Protein AF-A0A957Q8P6-F1 (afdb_monomer)

Structure (mmCIF, N/CA/C/O backbone):
data_AF-A0A957Q8P6-F1
#
_entry.id   AF-A0A957Q8P6-F1
#
loop_
_atom_site.group_PDB
_atom_site.id
_atom_site.type_symbol
_atom_site.label_atom_id
_atom_site.label_alt_id
_atom_site.label_comp_id
_atom_site.label_asym_id
_atom_site.label_entity_id
_atom_site.label_seq_id
_atom_site.pdbx_PDB_ins_code
_atom_site.Cartn_x
_atom_site.Cartn_y
_atom_site.Cartn_z
_atom_site.occupancy
_atom_site.B_iso_or_equiv
_atom_site.auth_seq_id
_atom_site.auth_comp_id
_atom_site.auth_asym_id
_atom_site.auth_atom_id
_atom_site.pdbx_PDB_model_num
ATOM 1 N N . MET A 1 1 ? -13.711 14.118 25.162 1.00 57.50 1 MET A N 1
ATOM 2 C CA . MET A 1 1 ? -14.329 13.548 23.945 1.00 57.50 1 MET A CA 1
ATOM 3 C C . MET A 1 1 ? -15.679 14.212 23.707 1.00 57.50 1 MET A C 1
ATOM 5 O O . MET A 1 1 ? -16.200 14.818 24.638 1.00 57.50 1 MET A O 1
ATOM 9 N N . SER A 1 2 ? -16.174 14.229 22.465 1.00 77.69 2 SER A N 1
ATOM 10 C CA . SER A 1 2 ? -17.359 15.021 22.088 1.00 77.69 2 SER A CA 1
ATOM 11 C C . SER A 1 2 ? -18.664 14.336 22.502 1.00 77.69 2 SER A C 1
ATOM 13 O O . SER A 1 2 ? -18.752 13.118 22.454 1.00 77.69 2 SER A O 1
ATOM 15 N N . ILE A 1 3 ? -19.702 15.106 22.828 1.00 75.50 3 ILE A N 1
ATOM 16 C CA . ILE A 1 3 ? -21.049 14.587 23.143 1.00 75.50 3 ILE A CA 1
ATOM 17 C C . ILE A 1 3 ? -21.582 13.666 22.024 1.00 75.50 3 ILE A C 1
ATOM 19 O O . ILE A 1 3 ? -22.230 12.661 22.296 1.00 75.50 3 ILE A O 1
ATOM 23 N N . VAL A 1 4 ? -21.198 13.947 20.777 1.00 86.19 4 VAL A N 1
ATOM 24 C CA . VAL A 1 4 ? -21.600 13.190 19.586 1.00 86.19 4 VAL A CA 1
ATOM 25 C C . VAL A 1 4 ? -21.117 11.731 19.609 1.00 86.19 4 VAL A C 1
ATOM 27 O O . VAL A 1 4 ? -21.841 10.852 19.151 1.00 86.19 4 VAL A O 1
ATOM 30 N N . THR A 1 5 ? -19.928 11.430 20.151 1.00 83.31 5 THR A N 1
ATOM 31 C CA . THR A 1 5 ? -19.403 10.046 20.165 1.00 83.31 5 THR A CA 1
ATOM 32 C C . THR A 1 5 ? -20.171 9.158 21.139 1.00 83.31 5 THR A C 1
ATOM 34 O O . THR A 1 5 ? -20.424 7.995 20.836 1.00 83.31 5 THR A O 1
ATOM 37 N N . LEU A 1 6 ? -20.604 9.720 22.269 1.00 83.62 6 LEU A N 1
ATOM 38 C CA . LEU A 1 6 ? -21.431 9.032 23.262 1.00 83.62 6 LEU A CA 1
ATOM 39 C C . LEU A 1 6 ? -22.839 8.750 22.734 1.00 83.62 6 LEU A C 1
ATOM 41 O O . LEU A 1 6 ? -23.324 7.629 22.863 1.00 83.62 6 LEU A O 1
ATOM 45 N N . GLU A 1 7 ? -23.477 9.742 22.111 1.00 88.69 7 GLU A N 1
ATOM 46 C CA . GLU A 1 7 ? -24.800 9.574 21.497 1.00 88.69 7 GLU A CA 1
ATOM 47 C C . GLU A 1 7 ? -24.766 8.530 20.374 1.00 88.69 7 GLU A C 1
ATOM 49 O O . GLU A 1 7 ? -25.647 7.673 20.292 1.00 88.69 7 GLU A O 1
ATOM 54 N N . LEU A 1 8 ? -23.711 8.544 19.550 1.00 88.75 8 LEU A N 1
ATOM 55 C CA . LEU A 1 8 ? -23.521 7.561 18.489 1.00 88.75 8 LEU A CA 1
ATOM 56 C C . LEU A 1 8 ? -23.317 6.150 19.056 1.00 88.75 8 LEU A C 1
ATOM 58 O O . LEU A 1 8 ? -24.011 5.228 18.628 1.00 88.75 8 LEU A O 1
ATOM 62 N N . ALA A 1 9 ? -22.438 5.984 20.051 1.00 88.25 9 ALA A N 1
ATOM 63 C CA . ALA A 1 9 ? -22.199 4.696 20.706 1.00 88.25 9 ALA A CA 1
ATOM 64 C C . ALA A 1 9 ? -23.499 4.123 21.295 1.00 88.25 9 ALA A C 1
ATOM 66 O O . ALA A 1 9 ? -23.864 2.982 21.007 1.00 88.25 9 ALA A O 1
ATOM 67 N N . GLN A 1 10 ? -24.261 4.952 22.019 1.00 88.50 10 GLN A N 1
ATOM 68 C CA . GLN A 1 10 ? -25.559 4.577 22.583 1.00 88.50 10 GLN A CA 1
ATOM 69 C C . GLN A 1 10 ? -26.575 4.195 21.503 1.00 88.50 10 GLN A C 1
ATOM 71 O O . GLN A 1 10 ? -27.248 3.174 21.638 1.00 88.50 10 GLN A O 1
ATOM 76 N N . SER A 1 11 ? -26.664 4.966 20.413 1.00 92.88 11 SER A N 1
ATOM 77 C CA . SER A 1 11 ? -27.581 4.671 19.302 1.00 92.88 11 SER A CA 1
ATOM 78 C C . SER A 1 11 ? -27.276 3.337 18.609 1.00 92.88 11 SER A C 1
ATOM 80 O O . SER A 1 11 ? -28.181 2.692 18.082 1.00 92.88 11 SER A O 1
ATOM 82 N N . MET A 1 12 ? -26.012 2.904 18.644 1.00 89.44 12 MET A N 1
ATOM 83 C CA . MET A 1 12 ? -25.537 1.651 18.056 1.00 89.44 12 MET A CA 1
ATOM 84 C C . MET A 1 12 ? -25.488 0.491 19.064 1.00 89.44 12 MET A C 1
ATOM 86 O O . MET A 1 12 ? -25.118 -0.620 18.686 1.00 89.44 12 MET A O 1
ATOM 90 N N . GLY A 1 13 ? -25.858 0.727 20.329 1.00 92.00 13 GLY A N 1
ATOM 91 C CA . GLY A 1 13 ? -25.792 -0.275 21.394 1.00 92.00 13 GLY A CA 1
ATOM 92 C C . GLY A 1 13 ? -24.366 -0.704 21.753 1.00 92.00 13 GLY A C 1
ATOM 93 O O . GLY A 1 13 ? -24.169 -1.840 22.176 1.00 92.00 13 GLY A O 1
ATOM 94 N N . LEU A 1 14 ? -23.382 0.175 21.551 1.00 91.50 14 LEU A N 1
ATOM 95 C CA . LEU A 1 14 ? -21.963 -0.071 21.809 1.00 91.50 14 LEU A CA 1
ATOM 96 C C . LEU A 1 14 ? -21.478 0.746 23.004 1.00 91.50 14 LEU A C 1
ATOM 98 O O . LEU A 1 14 ? -21.973 1.842 23.279 1.00 91.50 14 LEU A O 1
ATOM 102 N N . SER A 1 15 ? -20.457 0.237 23.686 1.00 90.56 15 SER A N 1
ATOM 103 C CA . SER A 1 15 ? -19.626 1.073 24.544 1.00 90.56 15 SER A CA 1
ATOM 104 C C . SER A 1 15 ? -18.784 2.038 23.704 1.00 90.56 15 SER A C 1
ATOM 106 O O . SER A 1 15 ? -18.533 1.825 22.516 1.00 90.56 15 SER A O 1
ATOM 108 N N . GLU A 1 16 ? -18.312 3.112 24.332 1.00 85.69 16 GLU A N 1
ATOM 109 C CA . GLU A 1 16 ? -17.421 4.072 23.675 1.00 85.69 16 GLU A CA 1
ATOM 110 C C . GLU A 1 16 ? -16.107 3.416 23.219 1.00 85.69 16 GLU A C 1
ATOM 112 O O . GLU A 1 16 ? -15.616 3.731 22.137 1.00 85.69 16 GLU A O 1
ATOM 117 N N . SER A 1 17 ? -15.588 2.456 23.995 1.00 86.94 17 SER A N 1
ATOM 118 C CA . SER A 1 17 ? -14.401 1.675 23.620 1.00 86.94 17 SER A CA 1
ATOM 119 C C . SER A 1 17 ? -14.658 0.846 22.367 1.00 86.94 17 SER A C 1
ATOM 121 O O . SER A 1 17 ? -13.909 0.948 21.406 1.00 86.94 17 SER A O 1
ATOM 123 N N . GLU A 1 18 ? -15.761 0.094 22.324 1.00 88.88 18 GLU A N 1
ATOM 124 C CA . GLU A 1 18 ? -16.094 -0.726 21.153 1.00 88.88 18 GLU A CA 1
ATOM 125 C C . GLU A 1 18 ? -16.352 0.120 19.905 1.00 88.88 18 GLU A C 1
ATOM 127 O O . GLU A 1 18 ? -16.012 -0.292 18.795 1.00 88.88 18 GLU A O 1
ATOM 132 N N . LEU A 1 19 ? -16.967 1.298 20.064 1.00 90.56 19 LEU A N 1
ATOM 133 C CA . LEU A 1 19 ? -17.132 2.234 18.958 1.00 90.56 19 LEU A CA 1
ATOM 134 C C . LEU A 1 19 ? -15.767 2.708 18.448 1.00 90.56 19 LEU A C 1
ATOM 136 O O . LEU A 1 19 ? -15.561 2.740 17.236 1.00 90.56 19 LEU A O 1
ATOM 140 N N . MET A 1 20 ? -14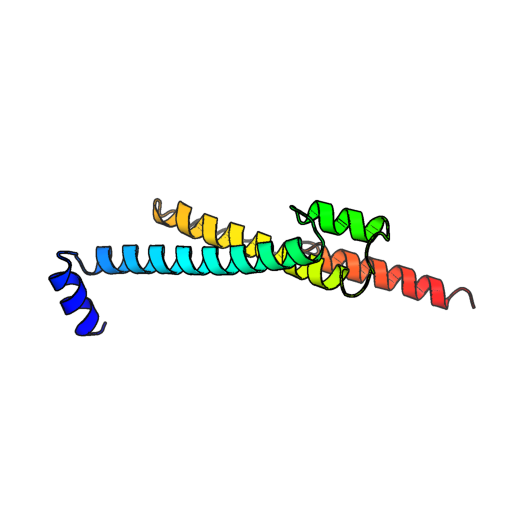.846 3.050 19.353 1.00 89.75 20 MET A N 1
ATOM 141 C CA . MET A 1 20 ? -13.500 3.495 18.998 1.00 89.75 20 MET A CA 1
ATOM 142 C C . MET A 1 20 ? -12.710 2.393 18.287 1.00 89.75 20 MET A C 1
ATOM 144 O O . MET A 1 20 ? -12.155 2.646 17.221 1.00 89.75 20 MET A O 1
ATOM 148 N N . ASP A 1 21 ? -12.725 1.167 18.809 1.00 89.81 21 ASP A N 1
ATOM 149 C CA . ASP A 1 21 ? -12.013 0.029 18.220 1.00 89.81 21 ASP A CA 1
ATOM 150 C C . ASP A 1 21 ? -12.523 -0.265 16.805 1.00 89.81 21 ASP A C 1
ATOM 152 O O . ASP A 1 21 ? -11.746 -0.421 15.860 1.00 89.81 21 ASP A O 1
ATOM 156 N N . ARG A 1 22 ? -13.850 -0.262 16.619 1.00 90.75 22 ARG A N 1
ATOM 157 C CA . ARG A 1 22 ? -14.468 -0.454 15.299 1.00 90.75 22 ARG A CA 1
ATOM 158 C C . ARG A 1 22 ? -14.173 0.698 14.349 1.00 90.75 22 ARG A C 1
ATOM 160 O O . ARG A 1 22 ? -13.925 0.453 13.170 1.00 90.75 22 ARG A O 1
ATOM 167 N N . ALA A 1 23 ? -14.209 1.937 14.835 1.00 91.38 23 ALA A N 1
ATOM 168 C CA . ALA A 1 23 ? -13.896 3.110 14.029 1.00 91.38 23 ALA A CA 1
ATOM 169 C C . ALA A 1 23 ? -12.434 3.087 13.566 1.00 91.38 23 ALA A C 1
ATOM 171 O O . ALA A 1 23 ? -12.166 3.334 12.391 1.00 91.38 23 ALA A O 1
ATOM 172 N N . LEU A 1 24 ? -11.504 2.729 14.456 1.00 92.75 24 LEU A N 1
ATOM 173 C CA . LEU A 1 24 ? -10.087 2.595 14.137 1.00 92.75 24 LEU A CA 1
ATOM 174 C C . LEU A 1 24 ? -9.845 1.469 13.127 1.00 92.75 24 LEU A C 1
ATOM 176 O O . LEU A 1 24 ? -9.163 1.688 12.127 1.00 92.75 24 LEU A O 1
ATOM 180 N N . ALA A 1 25 ? -10.451 0.296 13.329 1.00 91.94 25 ALA A N 1
ATOM 181 C CA . ALA A 1 25 ? -10.349 -0.817 12.388 1.00 91.94 25 ALA A CA 1
ATOM 182 C C . ALA A 1 25 ? -10.892 -0.442 10.998 1.00 91.94 25 ALA A C 1
ATOM 184 O O . ALA A 1 25 ? -10.221 -0.669 9.992 1.00 91.94 25 ALA A O 1
ATOM 185 N N . ALA A 1 26 ? -12.071 0.186 10.932 1.00 94.44 26 ALA A N 1
ATOM 186 C CA . ALA A 1 26 ? -12.661 0.642 9.674 1.00 94.44 26 ALA A CA 1
ATOM 187 C C . ALA A 1 26 ? -11.791 1.705 8.982 1.00 94.44 26 ALA A C 1
ATOM 189 O O . ALA A 1 26 ? -11.600 1.660 7.767 1.00 94.44 26 ALA A O 1
ATOM 190 N N . PHE A 1 27 ? -11.219 2.634 9.751 1.00 96.00 27 PHE A N 1
ATOM 191 C CA . PHE A 1 27 ? -10.300 3.640 9.233 1.00 96.00 27 PHE A CA 1
ATOM 192 C C . PHE A 1 27 ? -9.037 3.006 8.634 1.00 96.00 27 PHE A C 1
ATOM 194 O O . PHE A 1 27 ? -8.682 3.315 7.497 1.00 96.00 27 PHE A O 1
ATOM 201 N N . LEU A 1 28 ? -8.385 2.087 9.353 1.00 95.88 28 LEU A N 1
ATOM 202 C CA . LEU A 1 28 ? -7.188 1.390 8.871 1.00 95.88 28 LEU A CA 1
ATOM 203 C C . LEU A 1 28 ? -7.478 0.547 7.622 1.00 95.88 28 LEU A C 1
ATOM 205 O O . LEU A 1 28 ? -6.694 0.565 6.673 1.00 95.88 28 LEU A O 1
ATOM 209 N N . GLN A 1 29 ? -8.626 -0.133 7.576 1.00 96.88 29 GLN A N 1
ATOM 210 C CA . GLN A 1 29 ? -9.070 -0.870 6.389 1.00 96.88 29 GLN A CA 1
ATOM 211 C C . GLN A 1 29 ? -9.257 0.044 5.174 1.00 96.88 29 GLN A C 1
ATOM 213 O O . GLN A 1 29 ? -8.848 -0.312 4.068 1.00 96.88 29 GLN A O 1
ATOM 218 N N . GLU A 1 30 ? -9.833 1.229 5.366 1.00 98.06 30 GLU A N 1
ATOM 219 C CA . GLU A 1 30 ? -10.024 2.200 4.289 1.00 98.06 30 GLU A CA 1
ATOM 220 C C . GLU A 1 30 ? -8.694 2.790 3.794 1.00 98.06 30 GLU A C 1
ATOM 222 O O . GLU A 1 30 ? -8.477 2.930 2.585 1.00 98.06 30 GLU A O 1
ATOM 227 N N . GLN A 1 31 ? -7.758 3.064 4.709 1.00 98.12 31 GLN A N 1
ATOM 228 C CA . GLN A 1 31 ? -6.395 3.459 4.343 1.00 98.12 31 GLN A CA 1
ATOM 229 C C . GLN A 1 31 ? -5.715 2.366 3.515 1.00 98.12 31 GLN A C 1
ATOM 231 O O . GLN A 1 31 ? -5.193 2.642 2.435 1.00 98.12 31 GLN A O 1
ATOM 236 N N . ARG A 1 32 ? -5.795 1.108 3.963 1.00 97.94 32 ARG A N 1
ATOM 237 C CA . ARG A 1 32 ? -5.241 -0.045 3.244 1.00 97.94 32 ARG A CA 1
ATOM 238 C C . ARG A 1 32 ? -5.844 -0.180 1.849 1.00 97.94 32 ARG A C 1
ATOM 240 O O . ARG A 1 32 ? -5.114 -0.377 0.882 1.00 97.94 32 ARG A O 1
ATOM 247 N N . ARG A 1 33 ? -7.168 -0.036 1.726 1.00 98.31 33 ARG A N 1
ATOM 248 C CA . ARG A 1 33 ? -7.877 -0.074 0.438 1.00 98.31 33 ARG A CA 1
ATOM 249 C C . ARG A 1 33 ? -7.354 0.993 -0.523 1.00 98.31 33 ARG A C 1
ATOM 251 O O . ARG A 1 33 ? -7.109 0.686 -1.686 1.00 98.31 33 ARG A O 1
ATOM 258 N N . THR A 1 34 ? -7.151 2.213 -0.031 1.00 98.31 34 THR A N 1
ATOM 259 C CA . THR A 1 34 ? -6.639 3.340 -0.825 1.00 98.31 34 THR A CA 1
ATOM 260 C C . THR A 1 34 ? -5.216 3.083 -1.326 1.00 98.31 34 THR A C 1
ATOM 262 O O . THR A 1 34 ? -4.938 3.261 -2.511 1.00 98.31 34 THR A O 1
ATOM 265 N N . VAL A 1 35 ? -4.323 2.611 -0.450 1.00 97.94 35 VAL A N 1
ATOM 266 C CA . VAL A 1 35 ? -2.931 2.284 -0.813 1.00 97.94 35 VAL A CA 1
ATOM 267 C C . VAL A 1 35 ? -2.889 1.141 -1.831 1.00 97.94 35 VAL A C 1
ATOM 269 O O . VAL A 1 35 ? -2.190 1.237 -2.840 1.00 97.94 35 VAL A O 1
ATOM 272 N N . LEU A 1 36 ? -3.689 0.091 -1.620 1.00 98.06 36 LEU A N 1
ATOM 273 C CA . LEU A 1 36 ? -3.781 -1.034 -2.547 1.00 98.06 36 LEU A CA 1
ATOM 274 C C . LEU A 1 36 ? -4.288 -0.594 -3.924 1.00 98.06 36 LEU A C 1
ATOM 276 O O . LEU A 1 36 ? -3.755 -1.033 -4.939 1.00 98.06 36 LEU A O 1
ATOM 280 N N . GLN A 1 37 ? -5.292 0.284 -3.971 1.00 98.50 37 GLN A N 1
ATOM 281 C CA . GLN A 1 37 ? -5.792 0.835 -5.227 1.00 98.50 37 GLN A CA 1
ATOM 282 C C . GLN A 1 37 ? -4.689 1.597 -5.972 1.00 98.50 37 GLN A C 1
ATOM 284 O O . GLN A 1 37 ? -4.458 1.313 -7.145 1.00 98.50 37 GLN A O 1
ATOM 289 N N . ALA A 1 38 ? -3.968 2.492 -5.292 1.00 98.12 38 ALA A N 1
ATOM 290 C CA . ALA A 1 38 ? -2.865 3.239 -5.898 1.00 98.12 38 ALA A CA 1
ATOM 291 C C . ALA A 1 38 ? -1.773 2.307 -6.451 1.00 98.12 38 ALA A C 1
ATOM 293 O O . ALA A 1 38 ? -1.274 2.518 -7.558 1.00 98.12 38 ALA A O 1
ATOM 294 N N . ARG A 1 39 ? -1.443 1.238 -5.714 1.00 97.62 39 ARG A N 1
ATOM 295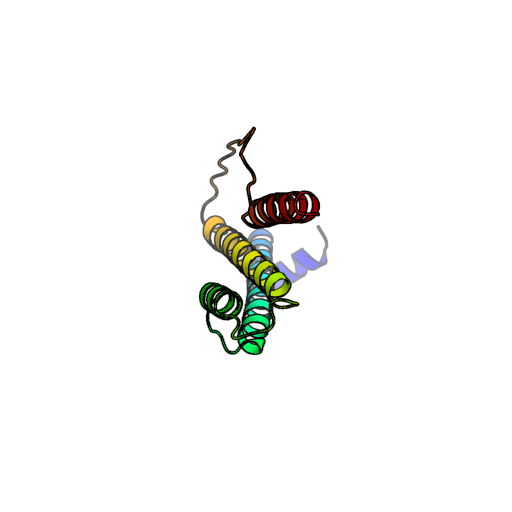 C CA . ARG A 1 39 ? -0.483 0.223 -6.158 1.00 97.62 39 ARG A CA 1
ATOM 296 C C . ARG A 1 39 ? -0.961 -0.489 -7.422 1.00 97.62 39 ARG A C 1
ATOM 298 O O . ARG A 1 39 ? -0.207 -0.608 -8.382 1.00 97.62 39 ARG A O 1
ATOM 305 N N . LEU A 1 40 ? -2.209 -0.955 -7.436 1.00 98.06 40 LEU A N 1
ATOM 306 C CA . LEU A 1 40 ? -2.783 -1.653 -8.588 1.00 98.06 40 LEU A CA 1
ATOM 307 C C . LEU A 1 40 ? -2.866 -0.748 -9.820 1.00 98.06 40 LEU A C 1
ATOM 309 O O . LEU A 1 40 ? -2.555 -1.196 -10.919 1.00 98.06 40 LEU A O 1
ATOM 313 N N . GLU A 1 41 ? -3.241 0.519 -9.646 1.00 98.25 41 GLU A N 1
ATOM 314 C CA . GLU A 1 41 ? -3.271 1.505 -10.728 1.00 98.25 41 GLU A CA 1
ATOM 315 C C . GLU A 1 41 ? -1.878 1.744 -11.320 1.00 98.25 41 GLU A C 1
ATOM 317 O O . GLU A 1 41 ? -1.742 1.817 -12.540 1.00 98.25 41 GLU A O 1
ATOM 322 N N . LEU A 1 42 ? -0.842 1.832 -10.479 1.00 97.44 42 LEU A N 1
ATOM 323 C CA . LEU A 1 42 ? 0.543 1.984 -10.924 1.00 97.44 42 LEU A CA 1
ATOM 324 C C . LEU A 1 42 ? 1.009 0.767 -11.726 1.00 97.44 42 LEU A C 1
ATOM 326 O O . LEU A 1 42 ? 1.463 0.920 -12.857 1.00 97.44 42 LEU A O 1
ATOM 330 N N . LEU A 1 43 ? 0.845 -0.440 -11.185 1.00 97.38 43 LEU A N 1
ATOM 331 C CA . LEU A 1 43 ? 1.258 -1.675 -11.859 1.00 97.38 43 LEU A CA 1
ATOM 332 C C . LEU A 1 43 ? 0.489 -1.897 -13.172 1.00 97.38 43 LEU A C 1
ATOM 334 O O . LEU A 1 43 ? 1.065 -2.322 -14.175 1.00 97.38 43 LEU A O 1
ATOM 338 N N . ALA A 1 44 ? -0.791 -1.520 -13.209 1.00 97.69 44 ALA A N 1
ATOM 339 C CA . ALA A 1 44 ? -1.598 -1.588 -14.420 1.00 97.69 44 ALA A CA 1
ATOM 340 C C . ALA A 1 44 ? -1.059 -0.693 -15.549 1.00 97.69 44 ALA A C 1
ATOM 342 O O . ALA A 1 44 ? -1.143 -1.099 -16.707 1.00 97.69 44 ALA A O 1
ATOM 343 N N . ARG A 1 45 ? -0.458 0.474 -15.248 1.00 96.75 45 ARG A N 1
ATOM 344 C CA . ARG A 1 45 ? 0.151 1.349 -16.277 1.00 96.75 45 ARG A CA 1
ATOM 345 C C . ARG A 1 45 ? 1.268 0.660 -17.060 1.00 96.75 45 ARG A C 1
ATOM 347 O O . ARG A 1 45 ? 1.456 0.970 -18.232 1.00 96.75 45 ARG A O 1
ATOM 354 N N . TYR A 1 46 ? 1.980 -0.266 -16.424 1.00 96.25 46 TYR A N 1
ATOM 355 C CA . TYR A 1 46 ? 3.075 -1.024 -17.033 1.00 96.25 46 TYR A CA 1
ATOM 356 C C . TYR A 1 46 ? 2.667 -2.432 -17.466 1.00 96.25 46 TYR A C 1
ATOM 358 O O . TYR A 1 46 ? 3.525 -3.212 -17.886 1.00 96.25 46 TYR A O 1
ATOM 366 N N . GLU A 1 47 ? 1.380 -2.778 -17.358 1.00 96.88 47 GLU A N 1
ATOM 367 C CA . GLU A 1 47 ? 0.861 -4.116 -17.655 1.00 96.88 47 GLU A CA 1
ATOM 368 C C . GLU A 1 47 ? 1.638 -5.213 -16.906 1.00 96.88 47 GLU A C 1
ATOM 370 O O . GLU A 1 47 ? 2.076 -6.210 -17.489 1.00 96.88 47 GLU A O 1
ATOM 375 N N . VAL A 1 48 ? 1.872 -4.988 -15.613 1.00 96.69 48 VAL A N 1
ATOM 376 C CA . VAL A 1 48 ? 2.527 -5.931 -14.698 1.00 96.69 48 VAL A CA 1
ATOM 377 C C . VAL A 1 48 ? 1.625 -6.226 -13.508 1.00 96.69 48 VAL A C 1
ATOM 379 O O . VAL A 1 48 ? 0.695 -5.479 -13.199 1.00 96.69 48 VAL A O 1
ATOM 382 N N . LYS A 1 49 ? 1.883 -7.344 -12.839 1.00 94.50 49 LYS A N 1
ATOM 383 C CA . LYS A 1 49 ? 1.137 -7.803 -11.664 1.00 94.50 49 LYS A CA 1
ATOM 384 C C . LYS A 1 49 ? 1.901 -7.594 -10.366 1.00 94.50 49 LYS A C 1
ATOM 386 O O . LYS A 1 49 ? 1.271 -7.531 -9.309 1.00 94.50 49 LYS A O 1
ATOM 391 N N . THR A 1 50 ? 3.226 -7.496 -10.433 1.00 93.56 50 THR A N 1
ATOM 392 C CA . THR A 1 50 ? 4.086 -7.342 -9.257 1.00 93.56 50 THR A CA 1
ATOM 393 C C . THR A 1 50 ? 5.139 -6.256 -9.466 1.00 93.56 50 THR A C 1
ATOM 395 O O . THR A 1 50 ? 5.411 -5.845 -10.596 1.00 93.56 50 THR A O 1
ATOM 398 N N . VAL A 1 51 ? 5.705 -5.767 -8.362 1.00 92.56 51 VAL A N 1
ATOM 399 C CA . VAL A 1 51 ? 6.781 -4.763 -8.374 1.00 92.56 51 VAL A CA 1
ATOM 400 C C . VAL A 1 51 ? 8.051 -5.351 -8.994 1.00 92.56 51 VAL A C 1
ATOM 402 O O . VAL A 1 51 ? 8.740 -4.679 -9.754 1.00 92.56 51 VAL A O 1
ATOM 405 N N . GLU A 1 52 ? 8.309 -6.639 -8.772 1.00 94.81 52 GLU A N 1
ATOM 406 C CA . GLU A 1 52 ? 9.432 -7.363 -9.369 1.00 94.81 52 GLU A CA 1
ATOM 407 C C . GLU A 1 52 ? 9.309 -7.429 -10.894 1.00 94.81 52 GLU A C 1
ATOM 409 O O . GLU A 1 52 ? 10.281 -7.169 -11.598 1.00 94.81 52 GLU A O 1
ATOM 414 N N . GLU A 1 53 ? 8.109 -7.700 -11.422 1.00 96.31 53 GLU A N 1
ATOM 415 C CA . GLU A 1 53 ? 7.865 -7.674 -12.869 1.00 96.31 53 GLU A CA 1
ATOM 416 C C . GLU A 1 53 ? 8.131 -6.282 -13.469 1.00 96.31 53 GLU A C 1
ATOM 418 O O . GLU 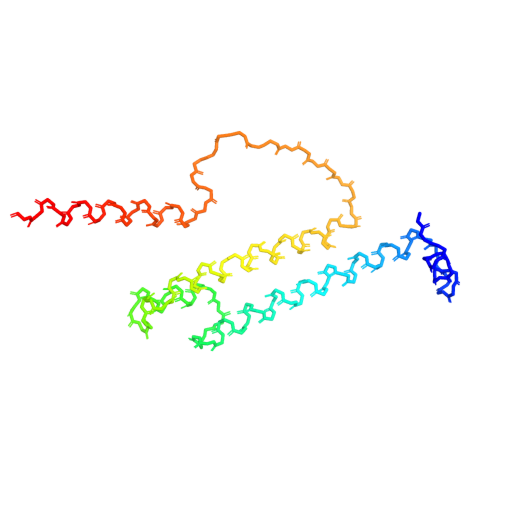A 1 53 ? 8.646 -6.187 -14.585 1.00 96.31 53 GLU A O 1
ATOM 423 N 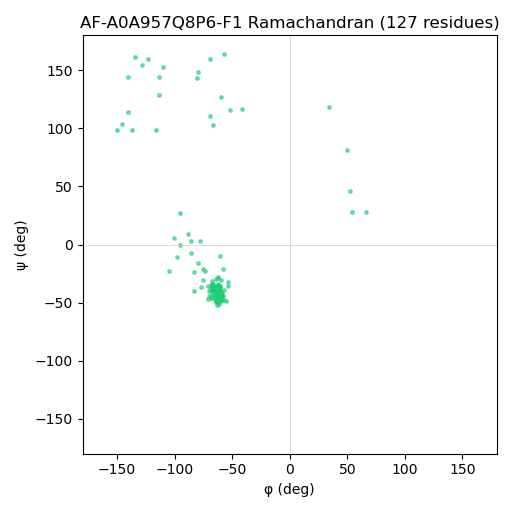N . LEU A 1 54 ? 7.808 -5.200 -12.743 1.00 94.69 54 LEU A N 1
ATOM 424 C CA . LEU A 1 54 ? 8.149 -3.837 -13.164 1.00 94.69 54 LEU A CA 1
ATOM 425 C C . LEU A 1 54 ? 9.668 -3.648 -13.225 1.00 94.69 54 LEU A C 1
ATOM 427 O O . LEU A 1 54 ? 10.170 -3.187 -14.247 1.00 94.69 54 LEU A O 1
ATOM 431 N N . SER A 1 55 ? 10.391 -4.045 -12.172 1.00 94.31 55 SER A N 1
ATOM 432 C CA . SER A 1 55 ? 11.858 -3.959 -12.125 1.00 94.31 55 SER A CA 1
ATOM 433 C C . SER A 1 55 ? 12.494 -4.692 -13.303 1.00 94.31 55 SER A C 1
ATOM 435 O O . SER A 1 55 ? 13.295 -4.112 -14.033 1.00 94.31 55 SER A O 1
ATOM 437 N N . THR A 1 56 ? 12.066 -5.933 -13.567 1.00 94.94 56 THR A N 1
ATOM 438 C CA . THR A 1 56 ? 12.578 -6.727 -14.692 1.00 94.94 56 THR A CA 1
ATOM 439 C C . THR A 1 56 ? 12.327 -6.041 -16.034 1.00 94.94 56 THR A C 1
ATOM 441 O O . THR A 1 56 ? 13.238 -5.954 -16.853 1.00 94.94 56 THR A O 1
ATOM 444 N N . LYS A 1 57 ? 11.128 -5.487 -16.268 1.00 95.19 57 LYS A N 1
ATOM 445 C CA . LYS A 1 57 ? 10.843 -4.766 -17.521 1.00 95.19 57 LYS A CA 1
ATOM 446 C C . LYS A 1 57 ? 11.733 -3.536 -17.712 1.00 95.19 57 LYS A C 1
ATOM 448 O O . LYS A 1 57 ? 12.061 -3.213 -18.855 1.00 95.19 57 LYS A O 1
ATOM 453 N N . ILE A 1 58 ? 12.091 -2.839 -16.633 1.00 92.12 58 ILE A N 1
ATOM 454 C CA . ILE A 1 58 ? 12.985 -1.678 -16.703 1.00 92.12 58 ILE A CA 1
ATOM 455 C C . ILE A 1 58 ? 14.413 -2.131 -17.029 1.00 92.12 58 ILE A C 1
ATOM 457 O O . ILE A 1 58 ? 15.029 -1.584 -17.940 1.00 92.12 58 ILE A O 1
ATOM 461 N N . GLU A 1 59 ? 14.912 -3.161 -16.344 1.00 91.69 59 GLU A N 1
ATOM 462 C CA . GLU A 1 59 ? 16.255 -3.722 -16.556 1.00 91.69 59 GLU A CA 1
ATOM 463 C C . GLU A 1 59 ? 16.452 -4.283 -17.971 1.00 91.69 59 GLU A C 1
ATOM 465 O O . GLU A 1 59 ? 17.507 -4.100 -18.578 1.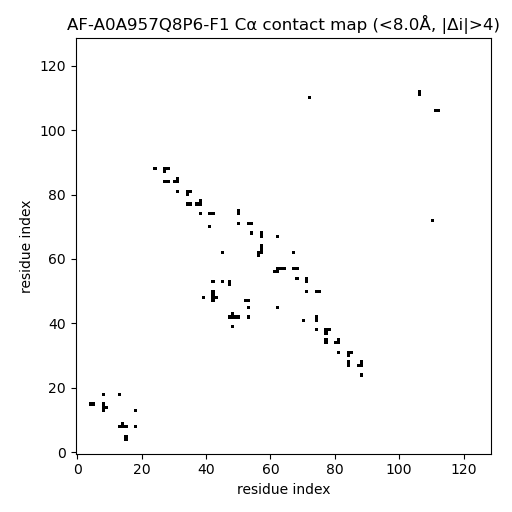00 91.69 59 GLU A O 1
ATOM 470 N N . GLU A 1 60 ? 15.426 -4.928 -18.527 1.00 94.69 60 GLU A N 1
ATOM 471 C CA . GLU A 1 60 ? 15.428 -5.449 -19.899 1.00 94.69 60 GLU A CA 1
ATOM 472 C C . GLU A 1 60 ? 15.198 -4.356 -20.963 1.00 94.69 60 GLU A C 1
ATOM 474 O O . GLU A 1 60 ? 15.114 -4.659 -22.156 1.00 94.69 60 GLU A O 1
ATOM 479 N N . ALA A 1 61 ? 15.089 -3.087 -20.551 1.00 92.62 61 ALA A N 1
ATOM 480 C CA . ALA A 1 61 ? 14.779 -1.938 -21.402 1.00 92.62 61 ALA A CA 1
ATOM 481 C C . ALA A 1 61 ? 13.484 -2.110 -22.228 1.00 92.62 61 ALA A C 1
ATOM 483 O O . ALA A 1 61 ? 13.330 -1.522 -23.303 1.00 92.62 61 ALA A O 1
ATOM 484 N N . LEU A 1 62 ? 12.533 -2.909 -21.723 1.00 93.62 62 LEU A N 1
ATOM 485 C CA . LEU A 1 62 ? 11.209 -3.103 -22.328 1.00 93.62 62 LEU A CA 1
ATOM 486 C C . LEU A 1 62 ? 10.287 -1.901 -22.093 1.00 93.62 62 LEU A C 1
ATOM 488 O O . LEU A 1 62 ? 9.317 -1.710 -22.828 1.00 93.62 62 LEU A O 1
ATOM 492 N N . VAL A 1 63 ? 10.591 -1.088 -21.080 1.00 92.50 63 VAL A N 1
ATOM 493 C CA . VAL A 1 63 ? 9.938 0.194 -20.800 1.00 92.50 63 VAL A CA 1
ATOM 494 C C . VAL A 1 63 ? 10.992 1.296 -20.648 1.00 92.50 63 VAL A C 1
ATOM 496 O O . VAL A 1 63 ? 12.133 1.001 -20.295 1.00 92.50 63 VAL A O 1
ATOM 499 N N . PRO A 1 64 ? 10.650 2.572 -20.908 1.00 88.50 64 PRO A N 1
ATOM 500 C CA . PRO A 1 64 ? 11.581 3.676 -20.696 1.00 88.50 64 PRO A CA 1
ATOM 501 C C . PRO A 1 64 ? 12.033 3.758 -19.234 1.00 88.50 64 PRO A C 1
ATOM 503 O O . PRO A 1 64 ? 11.195 3.866 -18.344 1.00 88.50 64 PRO A O 1
ATOM 506 N N . GLU A 1 65 ? 13.349 3.779 -18.995 1.00 80.06 65 GLU A N 1
ATOM 507 C CA . GLU A 1 65 ? 13.934 3.858 -17.643 1.00 80.06 65 GLU A CA 1
ATOM 508 C C . GLU A 1 65 ? 13.398 5.043 -16.829 1.00 80.06 65 GLU A C 1
ATOM 510 O O . GLU A 1 65 ? 13.155 4.937 -15.627 1.00 80.06 65 GLU A O 1
ATOM 515 N N . HIS A 1 66 ? 13.145 6.167 -17.499 1.00 82.56 66 HIS A N 1
ATOM 516 C CA . HIS A 1 66 ? 12.472 7.319 -16.917 1.00 82.56 66 HIS A CA 1
ATOM 517 C C . HIS A 1 66 ? 11.108 7.527 -17.588 1.00 82.56 66 HIS A C 1
ATOM 519 O O . HIS A 1 66 ? 11.053 7.608 -18.820 1.00 82.56 66 HIS A O 1
ATOM 525 N N . PRO A 1 67 ? 10.010 7.650 -16.815 1.00 90.50 67 PRO A N 1
ATOM 526 C CA . PRO A 1 67 ? 9.946 7.775 -15.349 1.00 90.50 67 PRO A CA 1
ATOM 527 C C . PRO A 1 67 ? 9.888 6.438 -14.574 1.00 90.50 67 PRO A C 1
ATOM 529 O O . PRO A 1 67 ? 9.655 6.455 -13.368 1.00 90.50 67 PRO A O 1
ATOM 532 N N . ALA A 1 68 ? 10.078 5.285 -15.223 1.00 90.12 68 ALA A N 1
ATOM 533 C CA . ALA A 1 68 ? 9.748 3.987 -14.632 1.00 90.12 68 ALA A CA 1
ATOM 534 C C . ALA A 1 68 ? 10.505 3.653 -13.334 1.00 90.12 68 ALA A C 1
ATOM 536 O O . ALA A 1 68 ? 9.895 3.107 -12.419 1.00 90.12 68 ALA A O 1
ATOM 537 N N . TRP A 1 69 ? 11.777 4.040 -13.190 1.00 91.44 69 TRP A N 1
ATOM 538 C CA . TRP A 1 69 ? 12.507 3.872 -11.924 1.00 91.44 69 TRP A CA 1
ATOM 539 C C . TRP A 1 69 ? 11.875 4.640 -10.754 1.00 91.44 69 TRP A C 1
ATOM 541 O O . TRP A 1 69 ? 11.857 4.151 -9.626 1.00 91.44 69 TRP A O 1
ATOM 551 N N . GLU A 1 70 ? 11.333 5.837 -10.997 1.00 91.75 70 GLU A N 1
ATOM 552 C CA . GLU A 1 70 ? 10.647 6.613 -9.956 1.00 91.75 70 GLU A CA 1
ATOM 553 C C . GLU A 1 70 ? 9.323 5.956 -9.575 1.00 91.75 70 GLU A C 1
ATOM 555 O O . GLU A 1 70 ? 8.983 5.872 -8.395 1.00 91.75 70 GLU A O 1
ATOM 560 N N . GLU A 1 71 ? 8.594 5.446 -10.568 1.00 93.94 71 GLU A N 1
ATOM 561 C CA . GLU A 1 71 ? 7.349 4.723 -10.321 1.00 93.94 71 GLU A CA 1
ATOM 562 C C . GLU A 1 71 ? 7.597 3.383 -9.611 1.00 93.94 71 GLU A C 1
ATOM 564 O O . GLU A 1 71 ? 6.809 3.020 -8.741 1.00 93.94 71 GLU A O 1
ATOM 569 N N . LEU A 1 72 ? 8.713 2.697 -9.882 1.00 93.50 72 LEU A N 1
ATOM 570 C CA . LEU A 1 72 ? 9.132 1.510 -9.133 1.00 93.50 72 LEU A CA 1
ATOM 571 C C . LEU A 1 72 ? 9.329 1.838 -7.648 1.00 93.50 72 LEU A C 1
ATOM 573 O O . LEU A 1 72 ? 8.742 1.178 -6.796 1.00 93.50 72 LEU A O 1
ATOM 577 N N . ILE A 1 73 ? 10.054 2.917 -7.339 1.00 89.88 73 ILE A N 1
ATOM 578 C CA . ILE A 1 73 ? 10.245 3.381 -5.955 1.00 89.88 73 ILE A CA 1
ATOM 579 C C . ILE A 1 73 ? 8.899 3.708 -5.295 1.00 89.88 73 ILE A C 1
ATOM 581 O O . ILE A 1 73 ? 8.679 3.420 -4.117 1.00 89.88 73 ILE A O 1
ATOM 585 N N . VAL A 1 74 ? 7.977 4.344 -6.023 1.00 94.94 74 VAL A N 1
ATOM 586 C CA . VAL A 1 74 ? 6.629 4.607 -5.500 1.00 94.94 74 VAL A CA 1
ATOM 587 C C . VAL A 1 74 ? 5.914 3.291 -5.188 1.00 94.94 74 VAL A C 1
ATOM 589 O O . VAL A 1 74 ? 5.321 3.179 -4.118 1.00 94.94 74 VAL A O 1
ATOM 592 N N . ALA A 1 75 ? 6.004 2.291 -6.065 1.00 95.19 75 ALA A N 1
ATOM 593 C CA . ALA A 1 75 ? 5.388 0.985 -5.860 1.00 95.19 75 ALA A CA 1
ATOM 594 C C . ALA A 1 75 ? 5.955 0.248 -4.631 1.00 95.19 75 ALA A C 1
ATOM 596 O O . ALA A 1 75 ? 5.177 -0.252 -3.822 1.00 95.19 75 ALA A O 1
ATOM 597 N N . GLU A 1 76 ? 7.277 0.267 -4.435 1.00 92.94 76 GLU A N 1
ATOM 598 C CA . GLU A 1 76 ? 7.947 -0.305 -3.255 1.00 92.94 76 GLU A CA 1
ATOM 599 C C . GLU A 1 76 ? 7.478 0.352 -1.948 1.00 92.94 76 GLU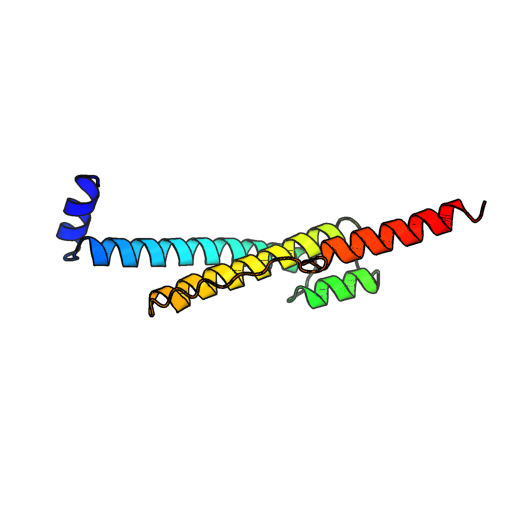 A C 1
ATOM 601 O O . GLU A 1 76 ? 7.176 -0.325 -0.966 1.00 92.94 76 GLU A O 1
ATOM 606 N N . ASN A 1 77 ? 7.351 1.683 -1.931 1.00 94.69 77 ASN A N 1
ATOM 607 C CA . ASN A 1 77 ? 6.855 2.398 -0.751 1.00 94.69 77 ASN A CA 1
ATOM 608 C C . ASN A 1 77 ? 5.382 2.077 -0.453 1.00 94.69 77 ASN A C 1
ATOM 610 O O . ASN A 1 77 ? 4.980 2.042 0.711 1.00 94.69 77 ASN A O 1
ATOM 614 N N . LEU A 1 78 ? 4.567 1.864 -1.492 1.00 95.50 78 LEU A N 1
ATOM 615 C CA . LEU A 1 78 ? 3.179 1.435 -1.323 1.00 95.50 78 LEU A CA 1
ATOM 616 C C . LEU A 1 78 ? 3.109 0.024 -0.724 1.00 95.50 78 LEU A C 1
ATOM 618 O O . LEU A 1 78 ? 2.256 -0.205 0.131 1.00 95.50 78 LEU A O 1
ATOM 622 N N . ASP A 1 79 ? 4.013 -0.883 -1.106 1.00 95.06 79 ASP A N 1
ATOM 623 C CA . ASP A 1 79 ? 4.124 -2.215 -0.498 1.00 95.06 79 ASP A CA 1
ATOM 624 C C . ASP A 1 79 ? 4.515 -2.144 0.979 1.00 95.06 79 ASP A C 1
ATOM 626 O O . ASP A 1 79 ? 3.793 -2.674 1.825 1.00 95.06 79 ASP A O 1
ATOM 630 N N . ALA A 1 80 ? 5.558 -1.385 1.321 1.00 94.62 80 ALA A N 1
ATOM 631 C CA . ALA A 1 80 ? 5.950 -1.183 2.717 1.00 94.62 80 ALA A CA 1
ATOM 632 C C . ALA A 1 80 ? 4.804 -0.593 3.565 1.00 94.62 80 ALA A C 1
ATOM 634 O O . ALA A 1 80 ? 4.576 -0.995 4.707 1.00 94.62 80 ALA A O 1
ATOM 635 N N . ARG A 1 81 ? 4.028 0.342 2.999 1.00 94.75 81 ARG A N 1
ATOM 636 C CA . ARG A 1 81 ? 2.867 0.923 3.686 1.00 94.75 81 ARG A CA 1
ATOM 637 C C . ARG A 1 81 ? 1.727 -0.083 3.871 1.00 94.75 81 ARG A C 1
ATOM 639 O O . ARG A 1 81 ? 1.017 -0.005 4.874 1.00 94.75 81 ARG A O 1
ATOM 646 N N . LEU A 1 82 ? 1.517 -0.997 2.923 1.00 95.88 82 LEU A N 1
ATOM 647 C CA . LEU A 1 82 ? 0.539 -2.077 3.078 1.00 95.88 82 LEU A CA 1
ATOM 648 C C . LEU A 1 82 ? 0.945 -3.024 4.206 1.00 95.88 82 LEU A C 1
ATOM 650 O O . LEU A 1 82 ? 0.097 -3.339 5.038 1.00 95.88 82 LEU A O 1
ATOM 654 N N . GLU A 1 83 ? 2.221 -3.406 4.278 1.00 94.62 83 GLU A N 1
ATOM 655 C CA . GLU A 1 83 ? 2.749 -4.248 5.358 1.00 94.62 83 GLU A CA 1
ATOM 656 C C . GLU A 1 83 ? 2.554 -3.602 6.736 1.00 94.62 83 GLU A C 1
ATOM 658 O O . GLU A 1 83 ? 2.092 -4.254 7.672 1.00 94.62 83 GLU A O 1
ATOM 663 N N . GLU A 1 84 ? 2.828 -2.301 6.859 1.00 93.38 84 GLU A N 1
ATOM 664 C CA . GLU A 1 84 ? 2.613 -1.545 8.098 1.00 93.38 84 GLU A CA 1
ATOM 665 C C . GLU A 1 84 ? 1.131 -1.528 8.520 1.00 93.38 84 GLU A C 1
ATOM 667 O O . GLU A 1 84 ? 0.795 -1.771 9.682 1.00 93.38 84 GLU A O 1
ATOM 672 N N . LEU A 1 85 ? 0.220 -1.268 7.575 1.00 94.00 85 LEU A N 1
ATOM 673 C CA . LEU A 1 85 ? -1.222 -1.257 7.837 1.00 94.00 85 LEU A CA 1
ATOM 674 C C . LEU A 1 85 ? -1.752 -2.648 8.203 1.00 94.00 85 LEU A C 1
ATOM 676 O O . LEU A 1 85 ? -2.593 -2.762 9.097 1.00 94.00 85 LEU A O 1
ATOM 680 N N . ASP A 1 86 ? -1.250 -3.694 7.547 1.00 93.56 86 ASP A N 1
ATOM 681 C CA . ASP A 1 86 ? -1.586 -5.083 7.858 1.00 93.56 86 ASP A CA 1
ATOM 682 C C . ASP A 1 86 ? -1.084 -5.477 9.252 1.00 93.56 86 ASP A C 1
ATOM 684 O O . ASP A 1 86 ? -1.820 -6.119 10.007 1.00 93.56 86 ASP A O 1
ATOM 688 N N . ALA A 1 87 ? 0.100 -5.009 9.655 1.00 93.12 87 ALA A N 1
ATOM 689 C CA . ALA A 1 87 ? 0.603 -5.193 11.012 1.00 93.12 87 ALA A CA 1
ATOM 690 C C . ALA A 1 87 ? -0.294 -4.514 12.058 1.00 93.12 87 ALA A C 1
ATOM 692 O O . ALA A 1 87 ? -0.610 -5.130 13.074 1.00 93.12 87 ALA A O 1
ATOM 693 N N . TYR A 1 88 ? -0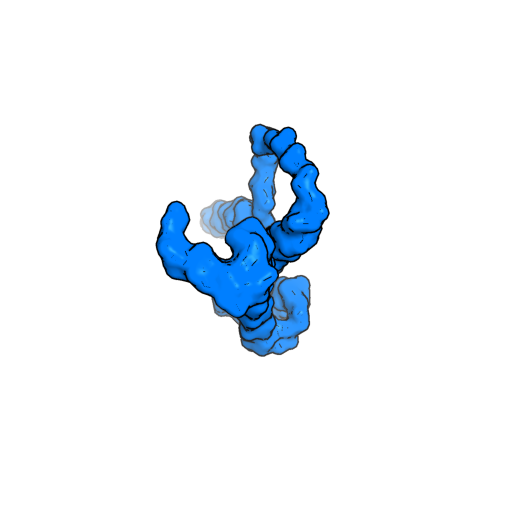.771 -3.286 11.821 1.00 90.81 88 TYR A N 1
ATOM 694 C CA . TYR A 1 88 ? -1.711 -2.631 12.743 1.00 90.81 88 TYR A CA 1
ATOM 695 C C . TYR A 1 88 ? -3.057 -3.352 12.836 1.00 90.81 88 TYR A C 1
ATOM 697 O O . TYR A 1 88 ? -3.607 -3.493 13.929 1.00 90.81 88 TYR A O 1
ATOM 705 N N . LEU A 1 89 ? -3.578 -3.839 11.709 1.00 89.94 89 LEU A N 1
ATOM 706 C CA . LEU A 1 89 ? -4.827 -4.600 11.674 1.00 89.94 89 LEU A CA 1
ATOM 707 C C . LEU A 1 89 ? -4.706 -5.964 12.373 1.00 89.94 89 LEU A C 1
ATOM 709 O O . LEU A 1 89 ? -5.687 -6.428 12.949 1.00 89.94 89 LEU A O 1
ATOM 713 N N . HIS A 1 90 ? -3.526 -6.591 12.349 1.00 85.19 90 HIS A N 1
ATOM 714 C CA . HIS A 1 90 ? -3.265 -7.869 13.017 1.00 85.19 90 HIS A CA 1
ATOM 715 C C . HIS A 1 90 ? -2.924 -7.709 14.510 1.00 85.19 90 HIS A C 1
ATOM 717 O O . HIS A 1 90 ? -3.410 -8.465 15.350 1.00 85.19 90 HIS A O 1
ATOM 723 N N . ASN A 1 91 ? -2.138 -6.689 14.867 1.00 69.00 91 ASN A N 1
ATOM 724 C CA . ASN A 1 91 ? -1.710 -6.444 16.248 1.00 69.00 91 ASN A CA 1
ATOM 725 C C . ASN A 1 91 ? -2.788 -5.755 17.099 1.00 69.00 91 ASN A C 1
ATOM 727 O O . ASN A 1 91 ? -2.721 -5.813 18.322 1.00 69.00 91 ASN A O 1
ATOM 731 N N . GLY A 1 92 ? -3.824 -5.167 16.489 1.00 55.56 92 GLY A N 1
ATOM 732 C CA . GLY A 1 92 ? -5.000 -4.661 17.209 1.00 55.56 92 GLY A CA 1
ATOM 733 C C . GLY A 1 92 ? -5.775 -5.729 18.003 1.00 55.56 92 GLY A C 1
ATOM 734 O O . GLY A 1 92 ? -6.641 -5.372 18.797 1.00 55.56 92 GLY A O 1
ATOM 735 N N . SER A 1 93 ? -5.466 -7.023 17.826 1.00 47.81 93 SER A N 1
ATOM 736 C CA . SER A 1 93 ? -6.010 -8.130 18.632 1.00 47.81 93 SER A CA 1
ATOM 737 C C . SER A 1 93 ? -5.115 -8.621 19.779 1.00 47.81 93 SER A C 1
ATOM 739 O O . SER A 1 93 ? -5.606 -9.362 20.628 1.00 47.81 93 SER A O 1
ATOM 741 N N . GLU A 1 94 ? -3.848 -8.203 19.866 1.00 40.72 94 GLU A N 1
ATOM 742 C CA . GLU A 1 94 ? -2.948 -8.582 20.963 1.00 40.72 94 GLU A CA 1
ATOM 743 C C . GLU A 1 94 ? -1.997 -7.427 21.306 1.00 40.72 94 GLU A C 1
ATOM 745 O O . GLU A 1 94 ? -1.001 -7.172 20.629 1.00 40.72 94 GLU A O 1
ATOM 750 N N . GLU A 1 95 ? -2.277 -6.732 22.410 1.00 43.59 95 GLU A N 1
ATOM 751 C CA . GLU A 1 95 ? -1.337 -5.776 22.985 1.00 43.59 95 GLU A CA 1
ATOM 752 C C . GLU A 1 95 ? -0.100 -6.516 23.507 1.00 43.59 95 GLU A C 1
ATOM 754 O O . GLU A 1 95 ? -0.113 -7.095 24.595 1.00 43.59 95 GLU A O 1
ATOM 759 N N . LYS A 1 96 ? 0.999 -6.452 22.750 1.00 33.62 96 LYS A N 1
ATOM 760 C CA . LYS A 1 96 ? 2.356 -6.464 23.305 1.00 33.62 96 LYS A CA 1
ATOM 761 C C . LYS A 1 96 ? 3.227 -5.440 22.596 1.00 33.62 96 LYS A C 1
ATOM 763 O O . LYS A 1 96 ? 3.805 -5.691 21.542 1.00 33.62 96 LYS A O 1
ATOM 768 N N . VAL A 1 97 ? 3.357 -4.291 23.253 1.00 44.25 97 VAL A N 1
ATOM 769 C CA . VAL A 1 97 ? 4.463 -3.355 23.062 1.00 44.25 97 VAL A CA 1
ATOM 770 C C . VAL A 1 97 ? 5.769 -4.135 23.209 1.00 44.25 97 VAL A C 1
ATOM 772 O O . VAL A 1 97 ? 6.074 -4.659 24.281 1.00 44.25 97 VAL A O 1
ATOM 775 N N . THR A 1 98 ? 6.545 -4.212 22.134 1.00 38.09 98 THR A N 1
ATOM 776 C CA . THR A 1 98 ? 7.981 -4.467 22.234 1.00 38.09 98 THR A CA 1
ATOM 777 C C . THR A 1 98 ? 8.699 -3.246 21.701 1.00 38.09 98 THR A C 1
ATOM 779 O O . THR A 1 98 ? 8.824 -3.005 20.506 1.00 38.09 98 THR A O 1
ATOM 782 N N . GLU A 1 99 ? 9.120 -2.427 22.653 1.00 48.19 99 GLU A N 1
A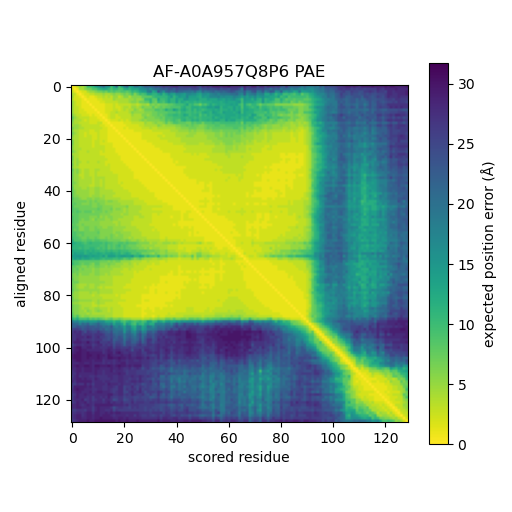TOM 783 C CA . GLU A 1 99 ? 10.152 -1.435 22.453 1.00 48.19 99 GLU A CA 1
ATOM 784 C C . GLU A 1 99 ? 11.479 -2.177 22.270 1.00 48.19 99 GLU A C 1
ATOM 786 O O . GLU A 1 99 ? 11.996 -2.796 23.201 1.00 48.19 99 GLU A O 1
ATOM 791 N N . SER A 1 100 ? 12.029 -2.139 21.059 1.00 34.06 100 SER A N 1
ATOM 792 C CA . SER A 1 100 ? 13.452 -2.384 20.843 1.00 34.06 100 SER A CA 1
ATOM 793 C C . SER A 1 100 ? 13.947 -1.610 19.622 1.00 34.06 100 SER A C 1
ATOM 795 O O . SER A 1 100 ? 13.759 -2.023 18.482 1.00 34.06 100 SER A O 1
ATOM 797 N N . TYR A 1 101 ? 14.554 -0.455 19.903 1.00 38.16 101 TYR A N 1
ATOM 798 C CA . TYR A 1 101 ? 15.924 -0.115 19.506 1.00 38.16 101 TYR A CA 1
ATOM 799 C C . TYR A 1 101 ? 16.414 -0.674 18.162 1.00 38.16 101 TYR A C 1
ATOM 801 O O . TYR A 1 101 ? 16.676 -1.869 18.099 1.00 38.16 101 TYR A O 1
ATOM 809 N N . ILE A 1 102 ? 16.758 0.195 17.199 1.00 37.62 102 ILE A N 1
ATOM 810 C CA . ILE A 1 102 ? 18.042 0.053 16.494 1.00 37.62 102 ILE A CA 1
ATOM 811 C C . ILE A 1 102 ? 18.703 1.425 16.247 1.00 37.62 102 ILE A C 1
ATOM 813 O O . ILE A 1 102 ? 18.222 2.262 15.489 1.00 37.62 102 ILE A O 1
ATOM 817 N N . SER A 1 103 ? 19.840 1.589 16.926 1.00 42.47 103 SER A N 1
ATOM 818 C CA . SER A 1 103 ? 20.933 2.536 16.695 1.00 42.47 103 SER A CA 1
ATOM 819 C C . SER A 1 103 ? 21.837 1.989 15.579 1.00 42.47 103 SER A C 1
ATOM 821 O O . SER A 1 103 ? 22.073 0.784 15.553 1.00 42.47 103 SER A O 1
ATOM 823 N N . ASP A 1 104 ? 22.367 2.859 14.714 1.00 45.22 104 ASP A N 1
ATOM 824 C CA . ASP A 1 104 ? 23.384 2.573 13.679 1.00 45.22 104 ASP A CA 1
ATOM 825 C C . ASP A 1 104 ? 23.110 1.362 12.761 1.00 45.22 104 ASP A C 1
ATOM 827 O O . ASP A 1 104 ? 23.682 0.286 12.940 1.00 45.22 104 ASP A O 1
ATOM 831 N N . GLN A 1 105 ? 22.286 1.539 11.721 1.00 45.28 105 GLN A N 1
ATOM 832 C CA . GLN A 1 105 ? 22.186 0.576 10.612 1.00 45.28 105 GLN A CA 1
ATOM 833 C C . GLN A 1 105 ? 22.700 1.179 9.296 1.00 45.28 105 GLN A C 1
ATOM 835 O O . GLN A 1 105 ? 22.500 2.373 9.062 1.00 45.28 105 GLN A O 1
ATOM 840 N N . PRO A 1 106 ? 23.355 0.369 8.437 1.00 48.75 106 PRO A N 1
ATOM 841 C CA . PRO A 1 106 ? 23.697 0.743 7.058 1.00 48.75 106 PRO A CA 1
ATOM 842 C C . PRO A 1 106 ? 22.431 1.135 6.266 1.00 48.75 106 PRO A C 1
ATOM 844 O O . PRO A 1 106 ? 21.337 0.817 6.735 1.00 48.75 106 PRO A O 1
ATOM 847 N N . PRO A 1 107 ? 22.556 1.818 5.101 1.00 50.00 107 PRO A N 1
ATOM 848 C CA . PRO A 1 107 ? 21.432 2.412 4.367 1.00 50.00 107 PRO A CA 1
ATOM 849 C C . PRO A 1 107 ? 20.220 1.486 4.337 1.00 50.00 107 PRO A C 1
ATOM 851 O O . PRO A 1 107 ? 20.291 0.363 3.835 1.00 50.00 107 PRO A O 1
ATOM 854 N N . THR A 1 108 ? 19.127 1.941 4.944 1.00 52.78 108 THR A N 1
ATOM 855 C CA . THR A 1 108 ? 17.996 1.080 5.313 1.00 52.78 108 THR A CA 1
ATOM 856 C C . THR A 1 108 ? 16.996 0.900 4.174 1.00 52.78 108 THR A C 1
ATOM 858 O O . THR A 1 108 ? 15.989 0.219 4.346 1.00 52.78 108 THR A O 1
ATOM 861 N N . THR A 1 109 ? 17.278 1.464 2.992 1.00 55.78 109 THR A N 1
ATOM 862 C CA . THR A 1 109 ? 16.480 1.268 1.775 1.00 55.78 109 THR A CA 1
ATOM 863 C C . THR A 1 109 ? 17.361 1.143 0.523 1.00 55.78 109 THR A C 1
ATOM 865 O O . THR A 1 109 ? 18.370 1.834 0.375 1.00 55.78 109 THR A O 1
ATOM 868 N N . LEU A 1 110 ? 16.951 0.290 -0.427 1.00 49.94 110 LEU A N 1
ATOM 869 C CA . LEU A 1 110 ? 17.619 0.064 -1.727 1.00 49.94 110 LEU A CA 1
ATOM 870 C C . LEU A 1 110 ? 17.757 1.341 -2.576 1.00 49.94 110 LEU A C 1
ATOM 872 O O . LEU A 1 110 ? 18.662 1.467 -3.397 1.00 49.94 110 LEU A O 1
ATOM 876 N N . ARG A 1 111 ? 16.928 2.341 -2.288 1.00 45.75 111 ARG A N 1
ATOM 877 C CA . ARG A 1 111 ? 16.987 3.695 -2.835 1.00 45.75 111 ARG A CA 1
ATOM 878 C C . ARG A 1 111 ? 18.292 4.435 -2.512 1.00 45.75 111 ARG A C 1
ATOM 880 O O . ARG A 1 111 ? 18.823 5.144 -3.366 1.00 45.75 111 ARG A O 1
ATOM 887 N N . GLU A 1 112 ? 18.835 4.269 -1.309 1.00 52.53 112 GLU A N 1
ATOM 888 C CA . GLU A 1 112 ? 20.106 4.890 -0.909 1.00 52.53 112 GLU A CA 1
ATOM 889 C C . GLU A 1 112 ? 21.307 4.167 -1.538 1.00 52.53 112 GLU A C 1
ATOM 891 O O . GLU A 1 112 ? 22.303 4.796 -1.899 1.00 52.53 112 GLU A O 1
ATOM 896 N N . PHE A 1 113 ? 21.170 2.860 -1.772 1.00 52.84 113 PHE A N 1
ATOM 897 C CA . PHE A 1 113 ? 22.156 2.044 -2.477 1.00 52.84 113 PHE A CA 1
ATOM 898 C C . PHE A 1 113 ? 22.220 2.379 -3.980 1.00 52.84 113 PHE A C 1
ATOM 900 O O . PHE A 1 113 ? 23.309 2.591 -4.514 1.00 52.84 113 PHE A O 1
ATOM 907 N N . CYS A 1 114 ? 21.078 2.541 -4.660 1.00 57.53 114 CYS A N 1
ATOM 908 C CA . CYS A 1 114 ? 21.034 2.952 -6.070 1.00 57.53 114 CYS A CA 1
ATOM 909 C C . CYS A 1 114 ? 21.588 4.374 -6.295 1.00 57.53 114 CYS A C 1
ATOM 911 O O . CYS A 1 114 ? 22.299 4.606 -7.273 1.00 57.53 114 CYS A O 1
ATOM 913 N N . HIS A 1 115 ? 21.356 5.317 -5.372 1.00 47.53 115 HIS A N 1
ATOM 914 C CA . HIS A 1 115 ? 21.946 6.664 -5.431 1.00 47.53 115 HIS A CA 1
ATOM 915 C C . HIS A 1 115 ? 23.473 6.649 -5.219 1.00 47.53 115 HIS A C 1
ATOM 917 O O . HIS A 1 115 ? 24.204 7.396 -5.874 1.00 47.53 115 HIS A O 1
ATOM 923 N N . PHE A 1 116 ? 23.972 5.767 -4.348 1.00 55.94 116 PHE A N 1
ATOM 924 C CA . PHE A 1 116 ? 25.4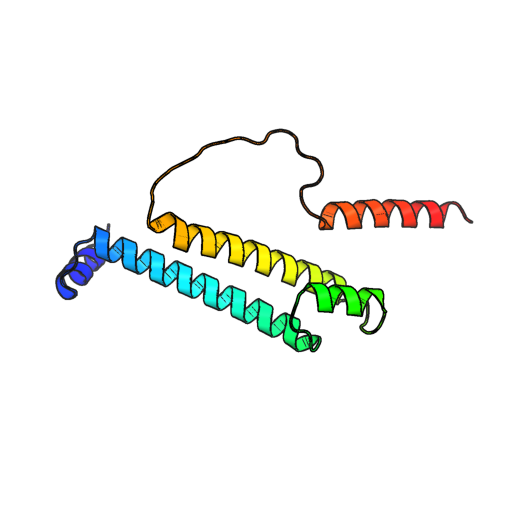05 5.566 -4.123 1.00 55.94 116 PHE A CA 1
ATOM 925 C C . PHE A 1 116 ? 26.107 4.956 -5.350 1.00 55.94 116 PHE A C 1
ATOM 927 O O . PHE A 1 116 ? 27.138 5.461 -5.793 1.00 55.94 116 PHE A O 1
ATOM 934 N N . VAL A 1 117 ? 25.517 3.928 -5.967 1.00 59.41 117 VAL A N 1
ATOM 935 C CA . VAL A 1 117 ? 26.064 3.284 -7.176 1.00 59.41 117 VAL A CA 1
ATOM 936 C C . VAL A 1 117 ? 26.009 4.218 -8.394 1.00 59.41 117 VAL A C 1
ATOM 938 O O . VAL A 1 117 ? 26.963 4.279 -9.171 1.00 59.41 117 VAL A O 1
ATOM 941 N N . TRP A 1 118 ? 24.955 5.027 -8.532 1.00 61.38 118 TRP A N 1
ATOM 942 C CA . TRP A 1 118 ? 24.870 6.051 -9.578 1.00 61.38 118 TRP A CA 1
ATOM 943 C C . TRP A 1 118 ? 25.907 7.175 -9.404 1.00 61.38 118 TRP A C 1
ATOM 945 O O . TRP A 1 118 ? 26.476 7.640 -10.395 1.00 61.38 118 TRP A O 1
ATOM 955 N N . GLN A 1 119 ? 26.222 7.587 -8.166 1.00 49.22 119 GLN A N 1
ATOM 956 C CA . GLN A 1 119 ? 27.318 8.530 -7.906 1.00 49.22 119 GLN A CA 1
ATOM 957 C C . GLN A 1 119 ? 28.672 7.968 -8.355 1.00 49.22 119 GLN A C 1
ATOM 959 O O . GLN A 1 119 ? 29.402 8.686 -9.032 1.00 49.22 119 GLN A O 1
ATOM 964 N N . ILE A 1 120 ? 28.966 6.695 -8.066 1.00 54.47 120 ILE A N 1
ATOM 965 C CA . ILE A 1 120 ? 30.221 6.027 -8.456 1.00 54.47 120 ILE A CA 1
ATOM 966 C C . ILE A 1 120 ? 30.373 5.980 -9.983 1.00 54.47 120 ILE A C 1
ATOM 968 O O . ILE A 1 120 ? 31.375 6.469 -10.514 1.00 54.47 120 ILE A O 1
ATOM 972 N N . LEU A 1 121 ? 29.348 5.493 -10.692 1.00 51.62 121 LEU A N 1
ATOM 973 C CA . LEU A 1 121 ? 29.348 5.385 -12.158 1.00 51.62 121 LEU A CA 1
ATOM 974 C C . LEU A 1 121 ? 29.465 6.753 -12.860 1.00 51.62 121 LEU A C 1
ATOM 976 O O . LEU A 1 121 ? 30.029 6.853 -13.951 1.00 51.62 121 LEU A O 1
ATOM 980 N N . ARG A 1 122 ? 28.984 7.833 -12.232 1.00 46.66 122 ARG A N 1
ATOM 981 C CA . ARG A 1 122 ? 29.088 9.204 -12.756 1.00 46.66 122 ARG A CA 1
ATOM 982 C C . ARG A 1 122 ? 30.485 9.809 -12.584 1.00 46.66 122 ARG A C 1
ATOM 984 O O . ARG A 1 122 ? 30.935 10.531 -13.475 1.00 46.66 122 ARG A O 1
ATOM 991 N N . THR A 1 123 ? 31.174 9.525 -11.479 1.00 47.41 123 THR A N 1
ATOM 992 C CA . THR A 1 123 ? 32.573 9.946 -11.259 1.00 47.41 123 THR A CA 1
ATOM 993 C C . THR A 1 123 ? 33.542 9.238 -12.205 1.00 47.41 123 THR A C 1
ATOM 995 O O . THR A 1 123 ? 34.364 9.905 -12.830 1.00 47.41 123 THR A O 1
ATOM 998 N N . GLU A 1 124 ? 33.387 7.929 -12.425 1.00 51.69 124 GLU A N 1
ATOM 999 C CA . GLU A 1 124 ? 34.220 7.171 -13.377 1.00 51.69 124 GLU A CA 1
ATOM 1000 C C . GLU A 1 124 ? 34.040 7.642 -14.834 1.00 51.69 124 GLU A C 1
ATOM 1002 O O . GLU A 1 124 ? 34.975 7.602 -15.638 1.00 51.69 124 GLU A O 1
ATOM 1007 N N . ALA A 1 125 ? 32.856 8.158 -15.182 1.00 52.62 125 ALA A N 1
ATOM 1008 C CA . ALA A 1 125 ? 32.590 8.763 -16.486 1.00 52.62 125 ALA A CA 1
ATOM 1009 C C . ALA A 1 125 ? 33.240 10.154 -16.674 1.00 52.62 125 ALA A C 1
ATOM 1011 O O . ALA A 1 125 ? 33.463 10.566 -17.814 1.00 52.62 125 ALA A O 1
ATOM 1012 N N . GLN A 1 126 ? 33.569 10.885 -15.597 1.00 49.47 126 GLN A N 1
ATOM 1013 C CA . GLN A 1 126 ? 34.299 12.163 -15.675 1.00 49.47 126 GLN A CA 1
ATOM 1014 C C . GLN A 1 126 ? 35.822 11.990 -15.771 1.00 49.47 126 GLN A C 1
ATOM 1016 O O . GLN A 1 126 ? 36.480 12.874 -16.315 1.00 49.47 126 GLN A O 1
ATOM 1021 N N . GLU A 1 127 ? 36.369 10.864 -15.309 1.00 51.09 127 GLU A N 1
ATOM 1022 C CA . GLU A 1 127 ? 37.812 10.565 -15.345 1.00 51.09 127 GLU A CA 1
ATOM 1023 C C . GLU A 1 127 ? 38.288 9.932 -16.669 1.00 51.09 127 GLU A C 1
ATOM 1025 O O . GLU A 1 127 ? 39.487 9.799 -16.898 1.00 51.09 127 GLU A O 1
ATOM 1030 N N . ARG A 1 128 ? 37.369 9.578 -17.580 1.00 50.97 128 ARG A N 1
ATOM 1031 C CA . ARG A 1 128 ? 37.672 9.075 -18.939 1.00 50.97 128 ARG A CA 1
ATOM 1032 C C . ARG A 1 128 ? 37.648 10.157 -20.038 1.00 50.97 128 ARG A C 1
ATOM 1034 O O . ARG A 1 128 ? 37.383 9.841 -21.200 1.00 50.97 128 ARG A O 1
ATOM 1041 N N . LYS A 1 129 ? 37.910 11.419 -19.690 1.00 45.72 129 LYS A N 1
ATOM 1042 C CA . LYS A 1 129 ? 38.202 12.521 -20.630 1.00 45.72 129 LYS A CA 1
ATOM 1043 C C . LYS A 1 129 ? 39.674 12.893 -20.562 1.00 45.72 129 LYS A C 1
ATOM 1045 O O . LYS A 1 129 ? 40.218 13.226 -21.637 1.00 45.72 129 LYS A O 1
#

Nearest PDB structures (foldseek):
  5bw9-assembly2_g  TM=4.373E-01  e=3.259E+00  Saccharomyces cerevisiae S288C
  5h3w-assembly1_B  TM=4.224E-01  e=3.906E+00  Streptococcus suis

Foldseek 3Di:
DDPVLVVVCVVVVHDSVVSVLVVVLVVLVVVLVVLVVVLVVLCVVVPHDDLVVLVVCCVVVVDPVPPSVVSSVVNVVSVVVNVVSVCCNVCSVPDDDDDDDDDDDDPPDVVVVVVVVVVVVVVVVVVVD

Mean predicted aligned error: 12.24 Å

Sequence (129 aa):
MSIVTLELAQSMGLSESELMDRALAAFLQEQRRTVLQARLELLARYEVKTVEELSTKIEEALVPEHPAWEELIVAENLDARLEELDAYLHNGSEEKVTESYISDQPPTTLREFCHFVWQILRTEAQERK

Secondary structure (DSSP, 8-state):
--HHHHHHHHHTT--HHHHHHHHHHHHHHHHHHHHHHHHHHHHHHTT-SSHHHHHHHHHTTSS-HHHHHHHHHHHHHHHHHHHHHHHHHHHTTS-----------S-SSHHHHHHHHHHHHHHHHHTT-

Radius of gyration: 22.05 Å; Cα contacts (8 Å, |Δi|>4): 58; chains: 1; bounding box: 66×24×47 Å

Solvent-accessible surface area (backbone atoms only — not comparable to full-atom values): 7685 Å² total; per-residue (Å²): 134,62,73,64,57,54,54,50,16,56,75,69,75,39,52,62,65,58,42,49,53,49,51,51,52,53,50,50,52,52,51,42,51,52,45,51,49,55,40,51,56,55,33,52,76,72,74,36,91,46,70,65,55,48,51,51,34,40,76,71,61,76,41,63,58,74,66,46,59,62,52,49,56,51,43,53,53,39,50,56,52,45,54,53,46,51,47,52,68,59,44,74,79,54,96,70,91,76,91,73,88,86,78,92,73,74,79,92,44,72,69,57,52,54,54,51,54,53,51,53,60,53,53,59,63,64,73,76,115

pLDDT: mean 79.11, std 20.91, range [33.62, 98.5]